Protein AF-A0A2S9GAU9-F1 (afdb_monomer)

pLDDT: mean 93.62, std 7.25, range [70.38, 98.81]

Radius of gyration: 16.31 Å; Cα contacts (8 Å, |Δi|>4): 117; chains: 1; bounding box: 37×26×40 Å

Nearest PDB structures (foldseek):
  5ddv-assembly1_A-2  TM=9.091E-01  e=4.766E-06  Bacillus subtilis subsp. subtilis str. 168
  5hs2-assembly1_A  TM=8.928E-01  e=5.075E-06  Bacillus subtilis subsp. subtilis str. 168
  5hs2-assembly1_B  TM=8.977E-01  e=8.933E-06  Bacillus subtilis subsp. subtilis str. 168
  2px7-assembly1_A  TM=8.918E-01  e=2.768E-05  Thermus thermophilus HB8
  2px7-assembly1_B  TM=8.937E-01  e=3.790E-05  Thermus thermophilus HB8

Sequence (85 aa):
DVVAIHDAARPLAGADMFDEAIRLARQFGGALPALPVGNLAALGDDGLTTVANRTSLVRVQTPQAFRARDLLYAYRHAERDGFEG

Secondary structure (DSSP, 8-state):
-EEEE--TT-TT--HHHHHHHHHHHHHHSEE--EEE-SS-EEEETTEEEEPS--TT-EEE-S-EEEEHHHHHHHHHHHHHTT---

Structure (mmCIF, N/CA/C/O backbone):
data_AF-A0A2S9GAU9-F1
#
_entry.id   AF-A0A2S9GAU9-F1
#
loop_
_atom_site.group_PDB
_atom_site.id
_atom_site.type_symbol
_atom_site.label_atom_id
_atom_site.label_alt_id
_atom_site.label_comp_id
_atom_site.label_asym_id
_atom_site.label_entity_id
_atom_site.label_seq_id
_atom_site.pdbx_PDB_ins_code
_atom_site.Cartn_x
_atom_site.Cartn_y
_atom_site.Cartn_z
_atom_site.occupancy
_atom_site.B_iso_or_equiv
_atom_site.auth_seq_id
_atom_site.auth_comp_id
_atom_site.auth_asym_id
_atom_site.auth_atom_id
_atom_site.pdbx_PDB_model_num
ATOM 1 N N . ASP A 1 1 ? -15.966 4.296 6.970 1.00 89.44 1 ASP A N 1
ATOM 2 C CA . ASP A 1 1 ? -14.938 5.218 7.484 1.00 89.44 1 ASP A CA 1
ATOM 3 C C . ASP A 1 1 ? -13.628 5.037 6.710 1.00 89.44 1 ASP A C 1
ATOM 5 O O . ASP A 1 1 ? -13.353 5.830 5.817 1.00 89.44 1 ASP A O 1
ATOM 9 N N . VAL A 1 2 ? -12.907 3.926 6.901 1.00 98.50 2 VAL A N 1
ATOM 10 C CA . VAL A 1 2 ? -11.700 3.542 6.134 1.00 98.50 2 VAL A CA 1
ATOM 11 C C . VAL A 1 2 ? -11.863 2.127 5.564 1.00 98.50 2 VAL A C 1
ATOM 13 O O . VAL A 1 2 ? -12.550 1.310 6.173 1.00 98.50 2 VAL A O 1
ATOM 16 N N . VA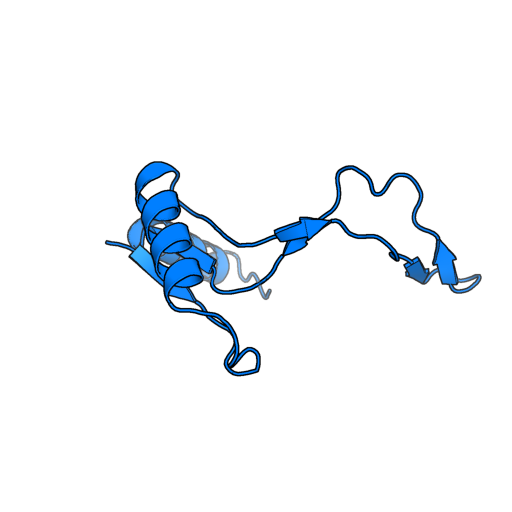L A 1 3 ? -11.257 1.853 4.407 1.00 98.69 3 VAL A N 1
ATOM 17 C CA . VAL A 1 3 ? -11.100 0.514 3.812 1.00 98.69 3 VAL A CA 1
ATOM 18 C C . VAL A 1 3 ? -9.613 0.181 3.778 1.00 98.69 3 VAL A C 1
ATOM 20 O O . VAL A 1 3 ? -8.824 1.005 3.320 1.00 98.69 3 VAL A O 1
ATOM 23 N N . ALA A 1 4 ? -9.245 -1.010 4.250 1.00 98.38 4 ALA A N 1
ATOM 24 C CA . ALA A 1 4 ? -7.904 -1.567 4.106 1.00 98.38 4 ALA A CA 1
ATOM 25 C C . ALA A 1 4 ? -7.909 -2.667 3.034 1.00 98.38 4 ALA A C 1
ATOM 27 O O . ALA A 1 4 ? -8.788 -3.527 3.033 1.00 98.38 4 ALA A O 1
ATOM 28 N N . ILE A 1 5 ? -6.932 -2.629 2.134 1.00 98.44 5 ILE A N 1
ATOM 29 C CA . ILE A 1 5 ? -6.720 -3.586 1.047 1.00 98.44 5 ILE A CA 1
ATOM 30 C C . ILE A 1 5 ? -5.400 -4.302 1.320 1.00 98.44 5 ILE A C 1
ATOM 32 O O . ILE A 1 5 ? -4.385 -3.650 1.577 1.00 98.44 5 ILE A O 1
ATOM 36 N N . HIS A 1 6 ? -5.406 -5.634 1.281 1.00 98.31 6 HIS A N 1
ATOM 37 C CA . HIS A 1 6 ? -4.235 -6.442 1.614 1.00 98.31 6 HIS A CA 1
ATOM 38 C C . HIS A 1 6 ? -4.062 -7.639 0.688 1.00 98.31 6 HIS A C 1
ATOM 40 O O . HIS A 1 6 ? -5.030 -8.337 0.386 1.00 98.31 6 HIS A O 1
ATOM 46 N N . ASP A 1 7 ? -2.816 -7.912 0.306 1.00 98.25 7 ASP A N 1
ATOM 47 C CA . ASP A 1 7 ? -2.464 -9.106 -0.452 1.00 98.25 7 ASP A CA 1
ATOM 48 C C . ASP A 1 7 ? -2.483 -10.340 0.456 1.00 98.25 7 ASP A C 1
ATOM 50 O O . ASP A 1 7 ? -1.700 -10.453 1.404 1.00 98.25 7 ASP A O 1
ATOM 54 N N . ALA A 1 8 ? -3.293 -11.340 0.105 1.00 97.56 8 ALA A N 1
ATOM 55 C CA . ALA A 1 8 ? -3.330 -12.612 0.832 1.00 97.56 8 ALA A CA 1
ATOM 56 C C . ALA A 1 8 ? -1.967 -13.340 0.849 1.00 97.56 8 ALA A C 1
ATOM 58 O O . ALA A 1 8 ? -1.666 -14.079 1.782 1.00 97.56 8 ALA A O 1
ATOM 59 N N . ALA A 1 9 ? -1.107 -13.083 -0.143 1.00 97.81 9 ALA A N 1
ATOM 60 C CA . ALA A 1 9 ? 0.251 -13.624 -0.221 1.00 97.81 9 ALA A CA 1
ATOM 61 C C . ALA A 1 9 ? 1.222 -13.051 0.836 1.00 97.81 9 ALA A C 1
ATOM 63 O O . ALA A 1 9 ? 2.380 -13.464 0.893 1.00 97.81 9 ALA A O 1
ATOM 64 N N . ARG A 1 10 ? 0.777 -12.109 1.681 1.00 96.81 10 ARG A N 1
ATOM 65 C CA . ARG A 1 10 ? 1.572 -11.482 2.750 1.00 96.81 10 ARG A CA 1
ATOM 66 C C . ARG A 1 10 ? 1.013 -11.841 4.136 1.00 96.81 10 ARG A C 1
ATOM 68 O O . ARG A 1 10 ? 0.517 -10.959 4.841 1.00 96.81 10 ARG A O 1
ATOM 75 N N . PRO A 1 11 ? 1.094 -13.114 4.566 1.00 96.81 11 PRO A N 1
ATOM 76 C CA . PRO A 1 11 ? 0.454 -13.581 5.801 1.00 96.81 11 PRO A CA 1
ATOM 77 C C . PRO A 1 11 ? 1.144 -13.092 7.082 1.00 96.81 11 PRO A C 1
ATOM 79 O O . PRO A 1 11 ? 0.599 -13.252 8.166 1.00 96.81 11 PRO A O 1
ATOM 82 N N . LEU A 1 12 ? 2.344 -12.513 6.972 1.00 97.12 12 LEU A N 1
ATOM 83 C CA . LEU A 1 12 ? 3.136 -12.035 8.111 1.00 97.12 12 LEU A CA 1
ATOM 84 C C . LEU A 1 12 ? 2.931 -10.542 8.416 1.00 97.12 12 LEU A C 1
ATOM 86 O O . LEU A 1 12 ? 3.661 -9.984 9.230 1.00 97.12 12 LEU A O 1
ATOM 90 N N . ALA A 1 13 ? 1.977 -9.876 7.757 1.00 96.50 13 ALA A N 1
ATOM 91 C CA . ALA A 1 13 ? 1.608 -8.510 8.117 1.00 96.50 13 ALA A CA 1
ATOM 92 C C . ALA A 1 13 ? 0.911 -8.512 9.489 1.00 96.50 13 ALA A C 1
ATOM 94 O O . ALA A 1 13 ? -0.179 -9.065 9.635 1.00 96.50 13 ALA A O 1
ATOM 95 N N . GLY A 1 14 ? 1.570 -7.925 10.491 1.00 96.81 14 GLY A N 1
ATOM 96 C CA . GLY A 1 14 ? 1.061 -7.825 11.858 1.00 96.81 14 GLY A CA 1
ATOM 97 C C . GLY A 1 14 ? -0.102 -6.842 11.987 1.00 96.81 14 GLY A C 1
ATOM 98 O O . GLY A 1 14 ? -0.262 -5.942 11.164 1.00 96.81 14 GLY A O 1
ATOM 99 N N . ALA A 1 15 ? -0.919 -7.014 13.030 1.00 97.75 15 ALA A N 1
ATOM 100 C CA . ALA A 1 15 ? -2.084 -6.164 13.295 1.00 97.75 15 ALA A CA 1
ATOM 101 C C . ALA A 1 15 ? -1.714 -4.680 13.486 1.00 97.75 15 ALA A C 1
ATOM 103 O O . ALA A 1 15 ? -2.428 -3.801 13.014 1.00 97.75 15 ALA A O 1
ATOM 104 N N . ASP A 1 16 ? -0.556 -4.412 14.084 1.00 98.19 16 ASP A N 1
ATOM 105 C CA . ASP A 1 16 ? 0.019 -3.077 14.266 1.00 98.19 16 ASP A CA 1
ATOM 106 C C . ASP A 1 16 ? 0.185 -2.315 12.941 1.00 98.19 16 ASP A C 1
ATOM 108 O O . ASP A 1 16 ? -0.088 -1.116 12.866 1.00 98.19 16 ASP A O 1
ATOM 112 N N . MET A 1 17 ? 0.561 -3.019 11.870 1.00 97.56 17 MET A N 1
ATOM 113 C CA . MET A 1 17 ? 0.682 -2.437 10.535 1.00 97.56 17 MET A CA 1
ATOM 114 C C . MET A 1 17 ? -0.678 -1.990 9.979 1.00 97.56 17 MET A C 1
ATOM 116 O O . MET A 1 17 ? -0.765 -0.941 9.338 1.00 97.56 17 MET A O 1
ATOM 120 N N . PHE A 1 18 ? -1.743 -2.757 10.233 1.00 98.44 18 PHE A N 1
ATOM 121 C CA . PHE A 1 18 ? -3.104 -2.379 9.841 1.00 98.44 18 PHE A CA 1
ATOM 122 C C . PHE A 1 18 ? -3.606 -1.198 10.665 1.00 98.44 18 PHE A C 1
ATOM 124 O O . PHE A 1 18 ? -4.143 -0.247 10.094 1.00 98.44 18 PHE A O 1
ATOM 131 N N . ASP A 1 19 ? -3.411 -1.238 11.983 1.00 98.50 19 ASP A N 1
ATOM 132 C CA . ASP A 1 19 ? -3.847 -0.181 12.893 1.00 98.50 19 ASP A CA 1
ATOM 133 C C . ASP A 1 19 ? -3.220 1.163 12.516 1.00 98.50 19 ASP A C 1
ATOM 135 O O . ASP A 1 19 ? -3.926 2.170 12.391 1.00 98.50 19 ASP A O 1
ATOM 139 N N . GLU A 1 20 ? -1.913 1.175 12.248 1.00 98.44 20 GLU A N 1
ATOM 140 C CA . GLU A 1 20 ? -1.199 2.389 11.865 1.00 98.44 20 GLU A CA 1
ATOM 141 C C . GLU A 1 20 ? -1.623 2.896 10.481 1.00 98.44 20 GLU A C 1
ATOM 143 O O . GLU A 1 20 ? -1.898 4.090 10.320 1.00 98.44 20 GLU A O 1
ATOM 148 N N . ALA A 1 21 ? -1.772 2.006 9.492 1.00 98.50 21 ALA A N 1
ATOM 149 C CA . ALA A 1 21 ? -2.274 2.385 8.172 1.00 98.50 21 ALA A CA 1
ATOM 150 C C . ALA A 1 21 ? -3.683 2.994 8.265 1.00 98.50 21 ALA A C 1
ATOM 152 O O . ALA A 1 21 ? -3.951 4.049 7.690 1.00 98.50 21 ALA A O 1
ATOM 153 N N . ILE A 1 22 ? -4.583 2.389 9.042 1.00 98.56 22 ILE A N 1
ATOM 154 C CA . ILE A 1 22 ? -5.946 2.894 9.235 1.00 98.56 22 ILE A CA 1
ATOM 155 C C . ILE A 1 22 ? -5.931 4.248 9.954 1.00 98.56 22 ILE A C 1
ATOM 157 O O . ILE A 1 22 ? -6.648 5.170 9.547 1.00 98.56 22 ILE A O 1
ATOM 161 N N . ARG A 1 23 ? -5.119 4.398 11.008 1.00 98.62 23 ARG A N 1
ATOM 162 C CA . ARG A 1 23 ? -4.976 5.653 11.760 1.00 98.62 23 ARG A CA 1
ATOM 163 C C . ARG A 1 23 ? -4.502 6.787 10.852 1.00 98.62 23 ARG A C 1
ATOM 165 O O . ARG A 1 23 ? -5.117 7.855 10.838 1.00 98.62 23 ARG A O 1
ATOM 172 N N . LEU A 1 24 ? -3.456 6.547 10.065 1.00 98.62 24 LEU A N 1
ATOM 173 C CA . LEU A 1 24 ? -2.911 7.521 9.122 1.00 98.62 24 LEU A CA 1
ATOM 174 C C . LEU A 1 24 ? -3.891 7.822 7.982 1.00 98.62 24 LEU A C 1
ATOM 176 O O . LEU A 1 24 ? -4.063 8.986 7.631 1.00 98.62 24 LEU A O 1
ATOM 180 N N . ALA A 1 25 ? -4.609 6.826 7.459 1.00 98.62 25 ALA A N 1
ATOM 181 C CA . ALA A 1 25 ? -5.621 7.038 6.426 1.00 98.62 25 ALA A CA 1
ATOM 182 C C . ALA A 1 25 ? -6.775 7.930 6.910 1.00 98.62 25 ALA A C 1
ATOM 184 O O . ALA A 1 25 ? -7.248 8.791 6.165 1.00 98.62 25 ALA A O 1
ATOM 185 N N . ARG A 1 26 ? -7.205 7.801 8.175 1.00 98.06 26 ARG A N 1
ATOM 186 C CA . ARG A 1 26 ? -8.182 8.738 8.758 1.00 98.06 26 ARG A CA 1
ATOM 187 C C . ARG A 1 26 ? -7.662 10.172 8.737 1.00 98.06 26 ARG A C 1
ATOM 189 O O . ARG A 1 26 ? -8.414 11.076 8.374 1.00 98.06 26 ARG A O 1
ATOM 196 N N . GLN A 1 27 ? -6.392 10.378 9.077 1.00 98.06 27 GLN A N 1
ATOM 197 C CA . GLN A 1 27 ? -5.774 11.702 9.155 1.00 98.06 27 GLN A CA 1
ATOM 198 C C . GLN A 1 27 ? -5.508 12.314 7.770 1.00 98.06 27 GLN A C 1
ATOM 200 O O . GLN A 1 27 ? -5.877 13.462 7.529 1.00 98.06 27 GLN A O 1
ATOM 205 N N . PHE A 1 28 ? -4.926 11.543 6.852 1.00 98.25 28 PHE A N 1
ATOM 206 C CA . PHE A 1 28 ? -4.350 12.045 5.599 1.00 98.25 28 PHE A CA 1
ATOM 207 C C . PHE A 1 28 ? -5.113 11.633 4.334 1.00 98.25 28 PHE A C 1
ATOM 209 O O . PHE A 1 28 ? -4.763 12.067 3.244 1.00 98.25 28 PHE A O 1
ATOM 216 N N . GLY A 1 29 ? -6.165 10.819 4.453 1.00 98.19 29 GLY A N 1
ATOM 217 C CA . GLY A 1 29 ? -6.951 10.321 3.318 1.00 98.19 29 GLY A CA 1
ATOM 218 C C . GLY A 1 29 ? -6.509 8.941 2.830 1.00 98.19 29 GLY A C 1
ATOM 219 O O . GLY A 1 29 ? -7.358 8.127 2.464 1.00 98.19 29 GLY A O 1
ATOM 220 N N . GLY A 1 30 ? -5.214 8.633 2.917 1.00 98.12 30 GLY A N 1
ATOM 221 C CA . GLY A 1 30 ? -4.664 7.315 2.615 1.00 98.12 30 GLY A CA 1
ATOM 222 C C . GLY A 1 30 ? -3.299 7.084 3.256 1.00 98.12 30 GLY A C 1
ATOM 223 O O . GLY A 1 30 ? -2.609 8.038 3.616 1.00 98.12 30 GLY A O 1
ATOM 224 N N . ALA A 1 31 ? -2.927 5.819 3.425 1.00 98.50 31 ALA A N 1
ATOM 225 C CA . ALA A 1 31 ? -1.642 5.412 3.976 1.00 98.50 31 ALA A CA 1
ATOM 226 C C . ALA A 1 31 ? -1.253 4.008 3.510 1.00 98.50 31 ALA A C 1
ATOM 228 O O . ALA A 1 31 ? -2.109 3.152 3.280 1.00 98.50 31 ALA A O 1
ATOM 229 N N . LEU A 1 32 ? 0.052 3.773 3.404 1.00 97.94 32 LEU A N 1
ATOM 230 C CA . LEU A 1 32 ? 0.623 2.482 3.043 1.00 97.94 32 LEU A CA 1
ATOM 231 C C . LEU A 1 32 ? 2.042 2.329 3.617 1.00 97.94 32 LEU A C 1
ATOM 233 O O . LEU A 1 32 ? 2.743 3.330 3.785 1.00 97.94 32 LEU A O 1
ATOM 237 N N . PRO A 1 33 ? 2.487 1.098 3.907 1.00 97.12 33 PRO A N 1
ATOM 238 C CA . PRO A 1 33 ? 3.872 0.809 4.231 1.00 97.12 33 PRO A CA 1
ATOM 239 C C . PRO A 1 33 ? 4.741 0.866 2.973 1.00 97.12 33 PRO A C 1
ATOM 241 O O . PRO A 1 33 ? 4.361 0.389 1.901 1.00 97.12 33 PRO A O 1
ATOM 244 N N . ALA A 1 34 ? 5.944 1.415 3.109 1.00 95.44 34 ALA A N 1
ATOM 245 C CA . ALA A 1 34 ? 6.895 1.530 2.014 1.00 95.44 34 ALA A CA 1
ATOM 246 C C . ALA A 1 34 ? 8.321 1.247 2.498 1.00 95.44 34 ALA A C 1
ATOM 248 O O . ALA A 1 34 ? 8.684 1.579 3.625 1.00 95.44 34 ALA A O 1
ATOM 249 N N . LEU A 1 35 ? 9.131 0.629 1.638 1.00 92.62 35 LEU A N 1
ATOM 250 C CA . LEU A 1 35 ? 10.540 0.329 1.909 1.00 92.62 35 LEU A CA 1
ATOM 251 C C . LEU A 1 35 ? 11.427 0.998 0.855 1.00 92.62 35 LEU A C 1
ATOM 253 O O . LEU A 1 35 ? 11.055 0.965 -0.317 1.00 92.62 35 LEU A O 1
ATOM 257 N N . PRO A 1 36 ? 12.604 1.542 1.202 1.00 90.38 36 PRO A N 1
ATOM 258 C CA . PRO A 1 36 ? 13.540 2.073 0.212 1.00 90.38 36 PRO A CA 1
ATOM 259 C C . PRO A 1 36 ? 13.899 1.043 -0.869 1.00 90.38 36 PRO A C 1
ATOM 261 O O . PRO A 1 36 ? 14.053 -0.149 -0.581 1.00 90.38 36 PRO A O 1
ATOM 264 N N . VAL A 1 37 ? 14.054 1.490 -2.119 1.00 88.81 37 VAL A N 1
ATOM 265 C CA . VAL A 1 37 ? 14.468 0.609 -3.221 1.00 88.81 37 VAL A CA 1
ATOM 266 C C . VAL A 1 37 ? 15.992 0.583 -3.345 1.00 88.81 37 VAL A C 1
ATOM 268 O O . VAL A 1 37 ? 16.604 1.555 -3.776 1.00 88.81 37 VAL A O 1
ATOM 271 N N . GLY A 1 38 ? 16.609 -0.555 -3.015 1.00 76.94 38 GLY A N 1
ATOM 272 C CA . GLY A 1 38 ? 18.060 -0.744 -3.166 1.00 76.94 38 GLY A CA 1
ATOM 273 C C . GLY A 1 38 ? 18.493 -1.123 -4.588 1.00 76.94 38 GLY A C 1
ATOM 274 O O . GLY A 1 38 ? 19.367 -0.486 -5.169 1.00 76.94 38 GLY A O 1
ATOM 275 N N . ASN A 1 39 ? 17.844 -2.133 -5.177 1.00 78.81 39 ASN A N 1
ATOM 276 C CA . ASN A 1 39 ? 18.311 -2.794 -6.402 1.00 78.81 39 ASN A CA 1
ATOM 277 C C . ASN A 1 39 ? 17.272 -2.690 -7.527 1.00 78.81 39 ASN A C 1
ATOM 279 O O . ASN A 1 39 ? 16.610 -3.671 -7.854 1.00 78.81 39 ASN A O 1
ATOM 283 N N . LEU A 1 40 ? 17.105 -1.493 -8.100 1.00 84.75 40 LEU A N 1
ATOM 284 C CA . LEU A 1 40 ? 16.215 -1.278 -9.248 1.00 84.75 40 LEU A CA 1
ATOM 285 C C . LEU A 1 40 ? 16.992 -1.314 -10.561 1.00 84.75 40 LEU A C 1
ATOM 287 O O . LEU A 1 40 ? 17.972 -0.576 -10.713 1.00 84.75 40 LEU A O 1
ATOM 291 N N . ALA A 1 41 ? 16.523 -2.101 -11.519 1.00 87.81 41 ALA A N 1
ATOM 292 C CA . ALA A 1 41 ? 17.063 -2.127 -12.866 1.00 87.81 41 ALA A CA 1
ATOM 293 C C . ALA A 1 41 ? 15.939 -1.963 -13.895 1.00 87.81 41 ALA A C 1
ATOM 295 O O . ALA A 1 41 ? 14.818 -2.412 -13.664 1.00 87.81 41 ALA A O 1
ATOM 296 N N . ALA A 1 42 ? 16.249 -1.294 -14.999 1.00 87.44 42 ALA A N 1
ATOM 297 C CA . ALA A 1 42 ? 15.378 -1.137 -16.151 1.00 87.44 42 ALA A CA 1
ATOM 298 C C . ALA A 1 42 ? 15.865 -2.059 -17.273 1.00 87.44 42 ALA A C 1
ATOM 300 O O . ALA A 1 42 ? 17.071 -2.217 -17.461 1.00 87.44 42 ALA A O 1
ATOM 301 N N . LEU A 1 43 ? 14.937 -2.665 -18.008 1.00 90.56 43 LEU A N 1
ATOM 302 C CA . LEU A 1 43 ? 15.246 -3.407 -19.225 1.00 90.56 43 LEU A CA 1
ATOM 303 C C . LEU A 1 43 ? 15.067 -2.465 -20.418 1.00 90.56 43 LEU A C 1
ATOM 305 O O . LEU A 1 43 ? 13.975 -1.932 -20.605 1.00 90.56 43 LEU A O 1
ATOM 309 N N . GLY A 1 44 ? 16.135 -2.250 -21.181 1.00 87.94 44 GLY A N 1
ATOM 310 C CA . GLY A 1 44 ? 16.095 -1.570 -22.476 1.00 87.94 44 GLY A CA 1
ATOM 311 C C . GLY A 1 44 ? 16.536 -2.506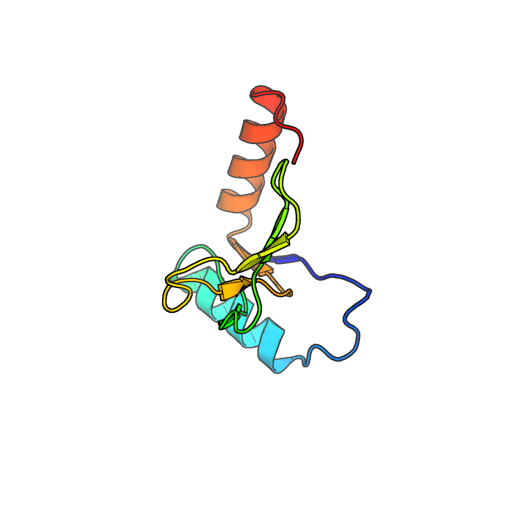 -23.599 1.00 87.94 44 GLY A C 1
ATOM 312 O O . GLY A 1 44 ? 16.853 -3.671 -23.348 1.00 87.94 44 GLY A O 1
ATOM 313 N N . ASP A 1 45 ? 16.597 -1.982 -24.821 1.00 90.81 45 ASP A N 1
ATOM 314 C CA . ASP A 1 45 ? 16.984 -2.746 -26.017 1.00 90.81 45 ASP A CA 1
ATOM 315 C C . ASP A 1 45 ? 18.395 -3.355 -25.900 1.00 90.81 45 ASP A C 1
ATOM 317 O O . ASP A 1 45 ? 18.640 -4.467 -26.364 1.00 90.81 45 ASP A O 1
ATOM 321 N N . ASP A 1 46 ? 19.293 -2.674 -25.182 1.00 88.06 46 ASP A N 1
ATOM 322 C CA . ASP A 1 46 ? 20.677 -3.106 -24.936 1.00 88.06 46 ASP A CA 1
ATOM 323 C C . ASP A 1 46 ? 20.831 -3.993 -23.681 1.00 88.06 46 ASP A C 1
ATOM 325 O O . ASP A 1 46 ? 21.944 -4.317 -23.257 1.00 88.06 46 ASP A O 1
ATOM 329 N N . GLY A 1 47 ? 19.718 -4.389 -23.055 1.00 90.75 47 GLY A N 1
ATOM 330 C CA . GLY A 1 47 ? 19.690 -5.240 -21.869 1.00 90.75 47 GLY A CA 1
ATOM 331 C C . GLY A 1 47 ? 19.447 -4.493 -20.554 1.00 90.75 47 GLY A C 1
ATOM 332 O O . GLY A 1 47 ? 18.823 -3.430 -20.497 1.00 90.75 47 GLY A O 1
ATOM 333 N N . LEU A 1 48 ? 19.865 -5.113 -19.446 1.00 90.50 48 LEU A N 1
ATOM 334 C CA . LEU A 1 48 ? 19.526 -4.654 -18.100 1.00 90.50 48 LEU A CA 1
ATOM 335 C C . LEU A 1 48 ? 20.438 -3.499 -17.652 1.00 90.50 48 LEU A C 1
ATOM 337 O O . LEU A 1 48 ? 21.645 -3.674 -17.503 1.00 90.50 48 LEU A O 1
ATOM 341 N N . THR A 1 49 ? 19.851 -2.342 -17.351 1.00 87.56 49 THR A N 1
ATOM 342 C CA . THR A 1 49 ? 20.568 -1.151 -16.882 1.00 87.56 49 THR A CA 1
ATOM 343 C C . THR A 1 49 ? 20.170 -0.777 -15.459 1.00 87.56 49 THR A C 1
ATOM 345 O O . THR A 1 49 ? 19.000 -0.749 -15.082 1.0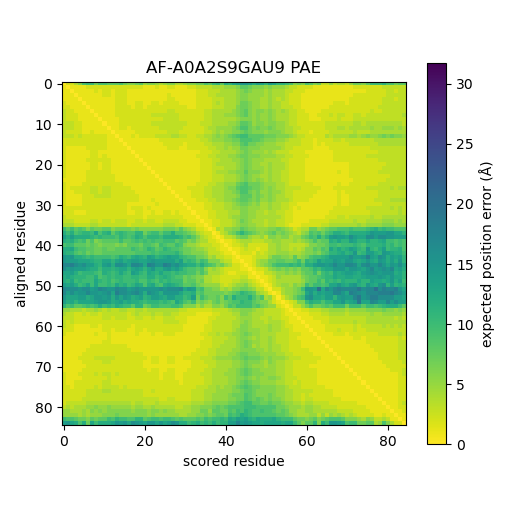0 87.56 49 THR A O 1
ATOM 348 N N . THR A 1 50 ? 21.166 -0.450 -14.643 1.00 84.50 50 THR A N 1
ATOM 349 C CA . THR A 1 50 ? 20.981 0.092 -13.292 1.00 84.50 50 THR A CA 1
ATOM 350 C C . THR A 1 50 ? 20.264 1.443 -13.362 1.00 84.50 50 THR A C 1
ATOM 352 O O . THR A 1 50 ? 20.767 2.375 -13.981 1.00 84.50 50 THR A O 1
ATOM 355 N N . VAL A 1 51 ? 19.123 1.584 -12.679 1.00 82.38 51 VAL A N 1
ATOM 356 C CA . VAL A 1 51 ? 18.441 2.884 -12.564 1.00 82.38 51 VAL A CA 1
ATOM 357 C C . VAL A 1 51 ? 19.243 3.808 -11.644 1.00 82.38 51 VAL A C 1
ATOM 359 O O . VAL A 1 51 ? 19.426 3.506 -10.463 1.00 82.38 51 VAL A O 1
ATOM 362 N N . ALA A 1 52 ? 19.737 4.927 -12.175 1.00 72.25 52 ALA A N 1
ATOM 363 C CA . ALA A 1 52 ? 20.436 5.941 -11.390 1.00 72.25 52 ALA A CA 1
ATOM 364 C C . ALA A 1 52 ? 19.464 6.723 -10.483 1.00 72.25 52 ALA A C 1
ATOM 366 O O . ALA A 1 52 ? 18.296 6.889 -10.814 1.00 72.25 52 ALA A O 1
ATOM 367 N N . ASN A 1 53 ? 19.969 7.223 -9.349 1.00 70.38 53 ASN A N 1
ATOM 368 C CA . ASN A 1 53 ? 19.242 8.053 -8.377 1.00 70.38 53 ASN A CA 1
ATOM 369 C C . ASN A 1 53 ? 17.952 7.424 -7.796 1.00 70.38 53 ASN A C 1
ATOM 371 O O . ASN A 1 53 ? 16.834 7.816 -8.115 1.00 70.38 53 ASN A O 1
ATOM 375 N N . ARG A 1 54 ? 18.121 6.445 -6.896 1.00 72.50 54 ARG A N 1
ATOM 376 C CA . ARG A 1 54 ? 17.022 5.688 -6.258 1.00 72.50 54 ARG A CA 1
ATOM 377 C C . ARG A 1 54 ? 16.619 6.207 -4.875 1.00 72.50 54 ARG A C 1
ATOM 379 O O . ARG A 1 54 ? 15.747 5.622 -4.243 1.00 72.50 54 ARG A O 1
ATOM 386 N N . THR A 1 55 ? 17.266 7.260 -4.374 1.00 75.06 55 THR A N 1
ATOM 387 C CA . THR A 1 55 ? 17.086 7.742 -2.990 1.00 75.06 55 THR A CA 1
ATOM 388 C C . THR A 1 55 ? 15.681 8.275 -2.717 1.00 75.06 55 THR A C 1
ATOM 390 O O . THR A 1 55 ? 15.254 8.283 -1.567 1.00 75.06 55 THR A O 1
ATOM 393 N N . SER A 1 56 ? 14.946 8.668 -3.758 1.00 82.38 56 SER A N 1
ATOM 394 C CA . SER A 1 56 ? 13.543 9.088 -3.684 1.00 82.38 56 SER A CA 1
ATOM 395 C C . SER A 1 56 ? 12.539 7.966 -3.979 1.00 82.38 56 SER A C 1
ATOM 397 O O . SER A 1 56 ? 11.335 8.215 -3.947 1.00 82.38 56 SER A O 1
ATOM 399 N N . LEU A 1 57 ? 12.997 6.744 -4.281 1.00 89.69 57 LEU A N 1
ATOM 400 C CA . LEU A 1 57 ? 12.131 5.638 -4.681 1.00 89.69 57 LEU A CA 1
ATOM 401 C C . LEU A 1 57 ? 11.882 4.672 -3.527 1.00 89.69 57 LEU A C 1
ATOM 403 O O . LEU A 1 57 ? 12.796 4.233 -2.823 1.00 89.69 57 LEU A O 1
ATOM 407 N N . VAL A 1 58 ? 10.622 4.271 -3.398 1.00 92.50 58 VAL A N 1
ATOM 408 C CA . VAL A 1 58 ? 10.180 3.280 -2.422 1.00 92.50 58 VAL A CA 1
ATOM 409 C C . VAL A 1 58 ? 9.382 2.173 -3.098 1.00 92.50 58 VAL A C 1
ATOM 411 O O . VAL A 1 58 ? 8.652 2.394 -4.060 1.00 92.50 58 VAL A O 1
ATOM 414 N N . ARG A 1 59 ? 9.513 0.957 -2.575 1.00 92.75 59 ARG A N 1
ATOM 415 C CA . ARG A 1 59 ? 8.675 -0.183 -2.916 1.00 92.75 59 ARG A CA 1
ATOM 416 C C . ARG A 1 59 ? 7.486 -0.200 -1.968 1.00 92.75 59 ARG A C 1
ATOM 418 O O . ARG A 1 59 ? 7.626 -0.559 -0.794 1.00 92.75 59 ARG A O 1
ATOM 425 N N . VAL A 1 60 ? 6.330 0.157 -2.506 1.00 95.44 60 VAL A N 1
ATOM 426 C CA . VAL A 1 60 ? 5.038 0.091 -1.821 1.00 95.44 60 VAL A CA 1
ATOM 427 C C . VAL A 1 60 ? 4.736 -1.348 -1.386 1.00 95.44 60 VAL A C 1
ATOM 429 O O . VAL A 1 60 ? 5.071 -2.303 -2.089 1.00 95.44 60 VAL A O 1
ATOM 432 N N . GLN A 1 61 ? 4.141 -1.503 -0.208 1.00 96.56 61 GLN A N 1
ATOM 433 C CA . GLN A 1 61 ? 3.654 -2.769 0.341 1.00 96.56 61 GLN A CA 1
ATOM 434 C C . GLN A 1 61 ? 2.151 -2.651 0.671 1.00 96.56 61 GLN A C 1
ATOM 436 O O . GLN A 1 61 ? 1.565 -1.572 0.570 1.00 96.56 61 GLN A O 1
ATOM 441 N N . THR A 1 62 ? 1.532 -3.758 1.083 1.00 97.75 62 THR A N 1
ATOM 442 C CA . THR A 1 62 ? 0.189 -3.783 1.688 1.00 97.75 62 THR A CA 1
ATOM 443 C C . THR A 1 62 ? 0.300 -4.227 3.158 1.00 97.75 62 THR A C 1
ATOM 445 O O . THR A 1 62 ? 1.269 -4.923 3.486 1.00 97.75 62 THR A O 1
ATOM 448 N N . PRO A 1 63 ? -0.635 -3.840 4.050 1.00 98.31 63 PRO A N 1
ATOM 449 C CA . PRO A 1 63 ? -1.948 -3.252 3.776 1.00 98.31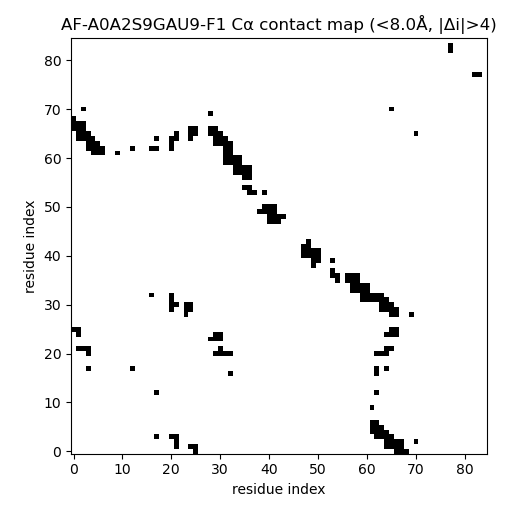 63 PRO A CA 1
ATOM 450 C C . PRO A 1 63 ? -1.895 -1.787 3.340 1.00 98.31 63 PRO A C 1
ATOM 452 O O . PRO A 1 63 ? -1.146 -0.990 3.891 1.00 98.31 63 PRO A O 1
ATOM 455 N N . GLN A 1 64 ? -2.723 -1.424 2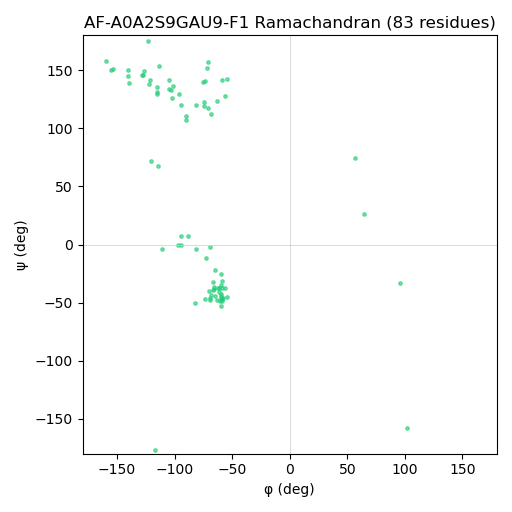.364 1.00 98.69 64 GLN A N 1
ATOM 456 C CA . GLN A 1 64 ? -2.985 -0.030 2.006 1.00 98.69 64 GLN A CA 1
ATOM 457 C C . GLN A 1 64 ? -4.347 0.364 2.564 1.00 98.69 64 GLN A C 1
ATOM 459 O O . GLN A 1 64 ? -5.311 -0.380 2.399 1.00 98.69 64 GLN A O 1
ATOM 464 N N . ALA A 1 65 ? -4.447 1.513 3.220 1.00 98.75 65 ALA A N 1
ATOM 465 C CA . ALA A 1 65 ? -5.685 1.981 3.825 1.00 98.75 65 ALA A CA 1
ATOM 466 C C . ALA A 1 65 ? -6.085 3.342 3.261 1.00 98.75 65 ALA A C 1
ATOM 468 O O . ALA A 1 65 ? -5.247 4.228 3.116 1.00 98.75 65 ALA A O 1
ATOM 469 N N . PHE A 1 66 ? -7.374 3.524 2.983 1.00 98.81 66 PHE A N 1
ATOM 470 C CA . PHE A 1 66 ? -7.916 4.752 2.400 1.00 98.81 66 PHE A CA 1
ATOM 471 C C . PHE A 1 66 ? -9.260 5.109 3.024 1.00 98.81 66 PHE A C 1
ATOM 473 O O . PHE A 1 66 ? -10.037 4.228 3.403 1.00 98.81 66 PHE A O 1
ATOM 480 N N . ARG A 1 67 ? -9.591 6.402 3.083 1.00 98.69 67 ARG A N 1
ATOM 481 C CA . ARG A 1 67 ? -10.966 6.828 3.374 1.00 98.69 67 ARG A CA 1
ATOM 482 C C . ARG A 1 67 ? -11.905 6.202 2.349 1.00 98.69 67 ARG A C 1
ATOM 484 O O . ARG A 1 67 ? -11.712 6.342 1.145 1.00 98.69 67 ARG A O 1
ATOM 491 N N . ALA A 1 68 ? -12.951 5.538 2.835 1.00 98.56 68 ALA A N 1
ATOM 492 C CA . ALA A 1 68 ? -13.828 4.733 1.983 1.00 98.56 68 ALA A CA 1
ATOM 493 C C . ALA A 1 68 ? -14.490 5.562 0.867 1.00 98.56 68 ALA A C 1
ATOM 495 O O . ALA A 1 68 ? -14.641 5.093 -0.258 1.00 98.56 68 ALA A O 1
ATOM 496 N N . ARG A 1 69 ? -14.862 6.812 1.179 1.00 98.25 69 ARG A N 1
ATOM 497 C CA . ARG A 1 69 ? -15.462 7.746 0.219 1.00 98.25 69 ARG A CA 1
ATOM 498 C C . ARG A 1 69 ? -14.502 8.081 -0.923 1.00 98.25 69 ARG A C 1
ATOM 500 O O . ARG A 1 69 ? -14.916 8.033 -2.078 1.00 98.25 69 ARG A O 1
ATOM 507 N N . ASP A 1 70 ? -13.261 8.416 -0.590 1.00 98.38 70 ASP A N 1
ATOM 508 C CA . ASP A 1 70 ? -12.257 8.868 -1.557 1.00 98.38 70 ASP A CA 1
ATOM 509 C C . ASP A 1 70 ? -11.819 7.698 -2.446 1.00 98.38 70 ASP A C 1
ATOM 511 O O . ASP A 1 70 ? -11.738 7.839 -3.664 1.00 98.38 70 ASP A O 1
ATOM 515 N N . LEU A 1 71 ? -11.668 6.509 -1.850 1.00 98.38 71 LEU A N 1
ATOM 516 C CA . LEU A 1 71 ? -11.402 5.268 -2.573 1.00 98.38 71 LEU A CA 1
ATOM 517 C C . LEU A 1 71 ? -12.519 4.950 -3.577 1.00 98.38 71 LEU A C 1
ATOM 519 O O . LEU A 1 71 ? -12.258 4.766 -4.761 1.00 98.38 71 LEU A O 1
ATOM 523 N N . LEU A 1 72 ? -13.779 4.935 -3.130 1.00 98.19 72 LEU A N 1
ATOM 524 C CA . LEU A 1 72 ? -14.923 4.650 -4.001 1.00 98.19 72 LEU A CA 1
ATOM 525 C C . LEU A 1 72 ? -15.066 5.681 -5.128 1.00 98.19 72 LEU A C 1
ATOM 527 O O . LEU A 1 72 ? -15.441 5.329 -6.245 1.00 98.19 72 LEU A O 1
ATOM 531 N N . TYR A 1 73 ? -14.788 6.952 -4.837 1.00 98.00 73 TYR A N 1
ATOM 532 C CA . TYR A 1 73 ? -14.754 7.997 -5.853 1.00 98.00 73 TYR A CA 1
ATOM 533 C C . TYR A 1 73 ? -13.691 7.694 -6.917 1.00 98.00 73 TYR A C 1
ATOM 535 O O . TYR A 1 73 ? -14.023 7.693 -8.099 1.00 98.00 73 TYR A O 1
ATOM 543 N N . ALA A 1 74 ? -12.461 7.360 -6.511 1.00 97.38 74 ALA A N 1
ATOM 544 C CA . ALA A 1 74 ? -11.379 7.022 -7.433 1.00 97.38 74 ALA A CA 1
ATOM 545 C C . ALA A 1 74 ? -11.725 5.820 -8.329 1.00 97.38 74 ALA A C 1
ATOM 547 O O . ALA A 1 74 ? -11.590 5.919 -9.545 1.00 97.38 74 ALA A O 1
ATOM 548 N N . TYR A 1 75 ? -12.263 4.732 -7.764 1.00 97.25 75 TYR A N 1
ATOM 549 C CA . TYR A 1 75 ? -12.676 3.557 -8.548 1.00 97.25 75 TYR A CA 1
ATOM 550 C C . TYR A 1 75 ? -13.770 3.877 -9.574 1.00 97.25 75 TYR A C 1
ATOM 552 O O . TYR A 1 75 ? -13.697 3.426 -10.712 1.00 97.25 75 TYR A O 1
ATOM 560 N N . ARG A 1 76 ? -14.766 4.693 -9.209 1.00 97.81 76 ARG A N 1
ATOM 561 C CA . ARG A 1 76 ? -15.821 5.120 -10.147 1.00 97.81 76 ARG A CA 1
ATOM 562 C C . ARG A 1 76 ? -15.291 6.008 -11.266 1.00 97.81 76 ARG A C 1
ATOM 564 O O . ARG A 1 76 ? -15.852 6.006 -12.355 1.00 97.81 76 ARG A O 1
ATOM 571 N N . HIS A 1 77 ? -14.268 6.812 -10.989 1.00 98.00 77 HIS A N 1
ATOM 572 C CA . HIS A 1 77 ? -13.600 7.600 -12.020 1.00 98.00 77 HIS A CA 1
ATOM 573 C C . HIS A 1 77 ? -12.806 6.706 -12.965 1.00 98.00 77 HIS A C 1
ATOM 575 O O . HIS A 1 77 ? -13.018 6.792 -14.167 1.00 98.00 77 HIS A O 1
ATOM 581 N N . ALA A 1 78 ? -12.011 5.780 -12.427 1.00 98.00 78 ALA A N 1
ATOM 582 C CA . ALA A 1 78 ? -11.290 4.798 -13.228 1.00 98.00 78 ALA A CA 1
ATOM 583 C C . ALA A 1 78 ? -12.226 4.010 -14.164 1.00 98.00 78 ALA A C 1
ATOM 585 O O . ALA A 1 78 ? -11.949 3.903 -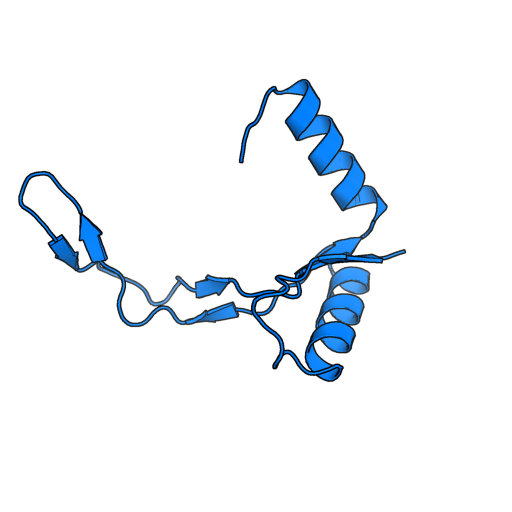15.353 1.00 98.00 78 ALA A O 1
ATOM 586 N N . GLU A 1 79 ? -13.372 3.543 -13.657 1.00 97.56 79 GLU A N 1
ATOM 587 C CA . GLU A 1 79 ? -14.387 2.850 -14.463 1.00 97.56 79 GLU A CA 1
ATOM 588 C C . GLU A 1 79 ? -14.925 3.723 -15.609 1.00 97.56 79 GLU A C 1
ATOM 590 O O . GLU A 1 79 ? -15.013 3.271 -16.748 1.00 97.56 79 GLU A O 1
ATOM 595 N N . ARG A 1 80 ? -15.263 4.989 -15.332 1.00 97.81 80 ARG A N 1
ATOM 596 C CA . ARG A 1 80 ? -15.768 5.930 -16.349 1.00 97.81 80 ARG A CA 1
ATOM 597 C C . ARG A 1 80 ? -14.732 6.266 -17.411 1.00 97.81 80 ARG A C 1
ATOM 599 O O . ARG A 1 80 ? -15.096 6.434 -18.571 1.00 97.81 80 ARG A O 1
ATOM 606 N N . ASP A 1 81 ? -13.477 6.372 -17.000 1.00 97.69 81 ASP A N 1
ATOM 607 C CA . ASP A 1 81 ? -12.360 6.720 -17.871 1.00 97.69 81 ASP A CA 1
ATOM 608 C C . A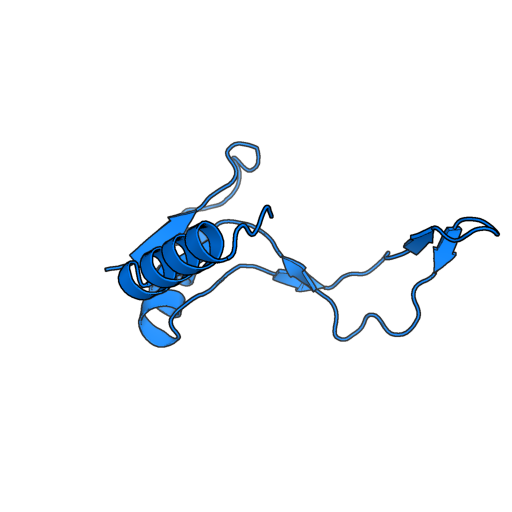SP A 1 81 ? -11.854 5.498 -18.663 1.00 97.69 81 ASP A C 1
ATOM 610 O O . ASP A 1 81 ? -10.966 5.635 -19.503 1.00 97.69 81 ASP A O 1
ATOM 614 N N . GLY A 1 82 ? -12.415 4.305 -18.417 1.00 97.00 82 GLY A N 1
ATOM 615 C CA . GLY A 1 82 ? -11.962 3.055 -19.028 1.00 97.00 82 GLY A CA 1
ATOM 616 C C . GLY A 1 82 ? -10.540 2.674 -18.611 1.00 97.00 82 GLY A C 1
ATOM 617 O O . GLY A 1 82 ? -9.828 2.026 -19.374 1.00 97.00 82 GLY A O 1
ATOM 618 N N . PHE A 1 83 ? -10.100 3.121 -17.432 1.00 96.25 83 PHE A N 1
ATOM 619 C CA . PHE A 1 83 ? -8.774 2.827 -16.910 1.00 96.25 83 PHE A CA 1
ATOM 620 C C . PHE A 1 83 ? -8.702 1.377 -16.421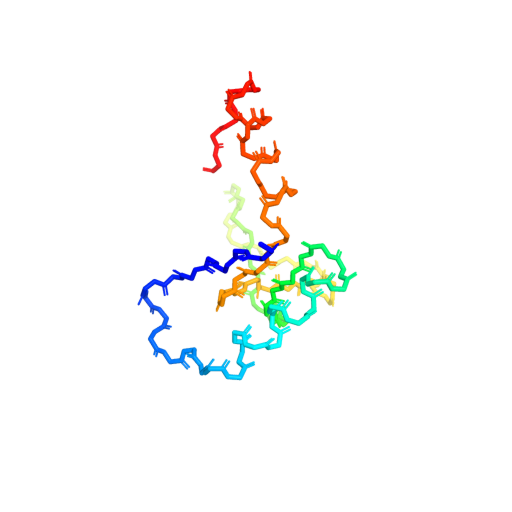 1.00 96.25 83 PHE A C 1
ATOM 622 O O . PHE A 1 83 ? -9.399 0.994 -15.478 1.00 96.25 83 PHE A O 1
ATOM 629 N N . GLU A 1 84 ? -7.809 0.599 -17.028 1.00 8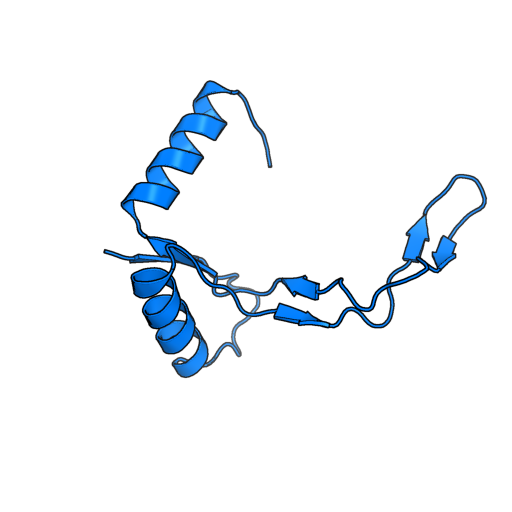6.56 84 GLU A N 1
ATOM 630 C CA . GLU A 1 84 ? -7.368 -0.699 -16.518 1.00 86.56 84 GLU A CA 1
ATOM 631 C C . GLU A 1 84 ? -5.992 -0.530 -15.861 1.00 86.56 84 GLU A C 1
ATOM 633 O O . GLU A 1 84 ? -5.082 0.059 -16.450 1.00 86.56 84 GLU A O 1
ATOM 638 N N . GLY A 1 85 ? -5.892 -0.975 -14.604 1.00 74.25 85 GLY A N 1
ATOM 639 C CA . GLY A 1 85 ? -4.706 -0.824 -13.754 1.00 74.25 85 GLY A CA 1
ATOM 640 C C . GLY A 1 85 ? -3.649 -1.897 -13.952 1.00 74.25 85 GLY A C 1
ATOM 641 O O . GLY A 1 85 ? -4.014 -3.029 -14.339 1.00 74.25 85 GLY A O 1
#

Mean predicted aligned error: 4.51 Å

Solvent-accessible surface area (backbone atoms only — not comparable to full-atom values): 5101 Å² total; per-residue (Å²): 114,68,44,75,48,66,59,82,91,53,81,80,68,52,70,68,59,50,52,50,18,46,55,42,5,72,76,68,46,47,29,57,51,68,42,79,47,86,86,56,68,44,81,52,96,95,40,82,39,77,57,75,85,42,91,88,40,59,46,75,49,66,48,32,14,25,24,39,69,62,50,53,50,50,53,55,47,33,62,74,70,67,58,79,131

Foldseek 3Di:
DKDWDADPVCPPDDPVQVVVQQVVQVVPFKDFDWAQDDFDWDQDPVGIHTDPDRRPPIDTHDRIMGDPVVVVVVVVVCVVVVNDD